Protein AF-A0A7S0A4B3-F1 (afdb_monomer_lite)

Foldseek 3Di:
DDDPDDDPPPPPPCPVVLVVVLVVLLPDDPVVLVVQCVDPVSVVCCLPPQADPLLNVVLVVVVVVDPDDDDVVVSVVVDDPPCVVVSVVRVVSCVSNVVDDDPDPDDDDPPPPPDDDDDDDDD

Sequence (123 aa):
AILLLTNSALSCGLMSGSLLLLDFLTSLSEEDADALYGSPAPVRFVFRQLLPQLAQQFVMRLLFVGAKPFKEAVLRKWAAPGSSEALAAALASLCRLRVLVPVGPAAPKATGSTAAQQQQQQQ

Organism: NCBI:txid73915

Structure (mmCIF, N/CA/C/O backbone):
data_AF-A0A7S0A4B3-F1
#
_entry.id   AF-A0A7S0A4B3-F1
#
loop_
_atom_site.group_PDB
_atom_site.id
_atom_site.type_symbol
_atom_site.label_atom_id
_atom_site.label_alt_id
_atom_site.label_comp_id
_atom_site.label_asym_id
_atom_site.label_entity_id
_atom_site.label_seq_id
_atom_site.pdbx_PDB_ins_code
_atom_site.Cartn_x
_atom_site.Cartn_y
_atom_site.Cartn_z
_atom_site.occupancy
_atom_site.B_iso_or_equiv
_atom_site.auth_seq_id
_atom_site.auth_comp_id
_atom_site.auth_asym_id
_atom_site.auth_atom_id
_atom_site.pdbx_PDB_model_num
ATOM 1 N N . ALA A 1 1 ? 23.068 -5.105 32.325 1.00 37.25 1 ALA A N 1
ATOM 2 C CA . ALA A 1 1 ? 23.725 -4.557 31.124 1.00 37.25 1 ALA A CA 1
ATOM 3 C C . ALA A 1 1 ? 22.833 -3.460 30.564 1.00 37.25 1 ALA A C 1
ATOM 5 O O . ALA A 1 1 ? 21.729 -3.740 30.118 1.00 37.25 1 ALA A O 1
ATOM 6 N N . ILE A 1 2 ? 23.265 -2.213 30.734 1.00 39.62 2 ILE A N 1
ATOM 7 C CA . ILE A 1 2 ? 22.566 -1.005 30.294 1.00 39.62 2 ILE A CA 1
ATOM 8 C C . ILE A 1 2 ? 22.880 -0.807 28.814 1.00 39.62 2 ILE A C 1
ATOM 10 O O . ILE A 1 2 ? 24.050 -0.699 28.470 1.00 39.62 2 ILE A O 1
ATOM 14 N N . LEU A 1 3 ? 21.852 -0.707 27.972 1.00 36.06 3 LEU A N 1
ATOM 15 C CA . LEU A 1 3 ? 21.918 0.023 26.705 1.00 36.06 3 LEU A CA 1
ATOM 16 C C . LEU A 1 3 ? 20.611 0.810 26.536 1.00 36.06 3 LEU A C 1
ATOM 18 O O . LEU A 1 3 ? 19.717 0.455 25.776 1.00 36.06 3 LEU A O 1
ATOM 22 N N . LEU A 1 4 ? 20.523 1.902 27.298 1.00 42.41 4 LEU A N 1
ATOM 23 C CA . LEU A 1 4 ? 19.828 3.110 26.867 1.00 42.41 4 LEU A CA 1
ATOM 24 C C . LEU A 1 4 ? 20.644 3.686 25.705 1.00 42.41 4 LEU A C 1
ATOM 26 O O . LEU A 1 4 ? 21.702 4.267 25.933 1.00 42.41 4 LEU A O 1
ATOM 30 N N . LEU A 1 5 ? 20.170 3.523 24.470 1.00 37.03 5 LEU A N 1
ATOM 31 C CA . LEU A 1 5 ? 20.607 4.368 23.364 1.00 37.03 5 LEU A CA 1
ATOM 32 C C . LEU A 1 5 ? 19.385 5.065 22.777 1.00 37.03 5 LEU A C 1
ATOM 34 O O . LEU A 1 5 ? 18.598 4.514 22.011 1.00 37.03 5 LEU A O 1
ATOM 38 N N . THR A 1 6 ? 19.241 6.304 23.223 1.00 46.72 6 THR A N 1
ATOM 39 C CA . THR A 1 6 ? 18.481 7.380 22.607 1.00 46.72 6 THR A CA 1
ATOM 40 C C . THR A 1 6 ? 18.598 7.336 21.082 1.00 46.72 6 THR A C 1
ATOM 42 O O . THR A 1 6 ? 19.680 7.541 20.536 1.00 46.72 6 THR A O 1
ATOM 45 N N . ASN A 1 7 ? 17.486 7.134 20.379 1.00 41.38 7 ASN A N 1
ATOM 46 C CA . ASN A 1 7 ? 17.390 7.521 18.974 1.00 41.38 7 ASN A CA 1
ATOM 47 C C . ASN A 1 7 ? 16.005 8.111 18.678 1.00 41.38 7 ASN A C 1
ATOM 49 O O . ASN A 1 7 ? 15.243 7.615 17.858 1.00 41.38 7 ASN A O 1
ATOM 53 N N . SER A 1 8 ? 15.681 9.187 19.401 1.00 43.19 8 SER A N 1
ATOM 54 C CA . SER A 1 8 ? 14.526 10.057 19.132 1.00 43.19 8 SER A CA 1
ATOM 55 C C . SER A 1 8 ? 14.896 11.258 18.246 1.00 43.19 8 SER A C 1
ATOM 57 O O . SER A 1 8 ? 14.182 12.254 18.238 1.00 43.19 8 SER A O 1
ATOM 59 N N . ALA A 1 9 ? 16.006 11.199 17.500 1.00 36.38 9 ALA A N 1
ATOM 60 C CA . ALA A 1 9 ? 16.578 12.363 16.809 1.00 36.38 9 ALA A CA 1
ATOM 61 C C . ALA A 1 9 ? 16.625 12.254 15.271 1.00 36.38 9 ALA A C 1
ATOM 63 O O . ALA A 1 9 ? 17.443 12.913 14.641 1.00 36.38 9 ALA A O 1
ATOM 64 N N . LEU A 1 10 ? 15.742 11.468 14.642 1.00 41.09 10 LEU A N 1
ATOM 65 C CA . LEU A 1 10 ? 15.619 11.428 13.171 1.00 41.09 10 LEU A CA 1
ATOM 66 C C . LEU A 1 10 ? 14.242 11.849 12.630 1.00 41.09 10 LEU A C 1
ATOM 68 O O . LEU A 1 10 ? 14.044 11.861 11.420 1.00 41.09 10 LEU A O 1
ATOM 72 N N . SER A 1 11 ? 13.296 12.251 13.487 1.00 42.62 11 SER A N 1
ATOM 73 C CA . SER A 1 11 ? 11.908 12.475 13.049 1.00 42.62 11 SER A CA 1
ATOM 74 C C . SER A 1 11 ? 11.533 13.921 12.676 1.00 42.62 11 SER A C 1
ATOM 76 O O . SER A 1 11 ? 10.404 14.134 12.245 1.00 42.62 11 SER A O 1
ATOM 78 N N . CYS A 1 12 ? 12.428 14.914 12.784 1.00 36.38 12 CYS A N 1
ATOM 79 C CA . CYS A 1 12 ? 12.046 16.331 12.602 1.00 36.38 12 CYS A CA 1
ATOM 80 C C . CYS A 1 12 ? 12.380 16.976 11.241 1.00 36.38 12 CYS A C 1
ATOM 82 O O . CYS A 1 12 ? 12.009 18.124 11.031 1.00 36.38 12 CYS A O 1
ATOM 84 N N . GLY A 1 13 ? 13.035 16.281 10.300 1.00 37.88 13 GLY A N 1
ATOM 85 C CA . GLY A 1 13 ? 13.417 16.871 8.999 1.00 37.88 13 GLY A CA 1
ATOM 86 C C . GLY A 1 13 ? 12.639 16.378 7.770 1.00 37.88 13 GLY A C 1
ATOM 87 O O . GLY A 1 13 ? 12.687 17.010 6.722 1.00 37.88 13 GLY A O 1
ATOM 88 N N . LEU A 1 14 ? 11.930 15.248 7.871 1.00 48.91 14 LEU A N 1
ATOM 89 C CA . LEU A 1 14 ? 11.376 14.528 6.710 1.00 48.91 14 LEU A CA 1
ATOM 90 C C . LEU A 1 14 ? 9.879 14.763 6.455 1.00 48.91 14 LEU A C 1
ATOM 92 O O . LEU A 1 14 ? 9.388 14.399 5.392 1.00 48.91 14 LEU A O 1
ATOM 96 N N . MET A 1 15 ? 9.148 15.387 7.383 1.00 51.69 15 MET A N 1
ATOM 97 C CA . MET A 1 15 ? 7.679 15.462 7.316 1.00 51.69 15 MET A CA 1
ATOM 98 C C . MET A 1 15 ? 7.158 16.254 6.096 1.00 51.69 15 MET A C 1
ATOM 100 O O . MET A 1 15 ? 6.179 15.828 5.491 1.00 51.69 15 MET A O 1
ATOM 104 N N . SER A 1 16 ? 7.832 17.332 5.660 1.00 53.84 16 SER A N 1
ATOM 105 C CA . SER A 1 16 ? 7.441 18.062 4.432 1.00 53.84 16 SER A CA 1
ATOM 106 C C . SER A 1 16 ? 7.827 17.335 3.143 1.00 53.84 16 SER A C 1
ATOM 108 O O . SER A 1 16 ? 7.074 17.360 2.173 1.00 53.84 16 SER A O 1
ATOM 110 N N . GLY A 1 17 ? 8.987 16.671 3.122 1.00 61.94 17 GLY A N 1
ATOM 111 C CA . GLY A 1 17 ? 9.454 15.941 1.939 1.00 61.94 17 GLY A CA 1
ATOM 112 C C . GLY A 1 17 ? 8.592 14.717 1.638 1.00 61.94 17 GLY A C 1
ATOM 113 O O . GLY A 1 17 ? 8.299 14.443 0.478 1.00 61.94 17 GLY A O 1
ATOM 114 N N . SER A 1 18 ? 8.124 14.021 2.678 1.00 70.31 18 SER A N 1
ATOM 115 C CA . SER A 1 18 ? 7.258 12.849 2.531 1.00 70.31 18 SER A CA 1
ATOM 116 C C . SER A 1 18 ? 5.898 13.184 1.917 1.00 70.31 18 SER A C 1
ATOM 118 O O . SER A 1 18 ? 5.376 12.374 1.160 1.00 70.31 18 SER A O 1
ATOM 120 N N . LEU A 1 19 ? 5.330 14.363 2.200 1.00 72.69 19 LEU A N 1
ATOM 121 C CA . LEU A 1 19 ? 4.055 14.789 1.608 1.00 72.69 19 LEU A CA 1
ATOM 122 C C . LEU A 1 19 ? 4.209 15.150 0.126 1.00 72.69 19 LEU A C 1
ATOM 124 O O . LEU A 1 19 ? 3.447 14.646 -0.690 1.00 72.69 19 LEU A O 1
ATOM 128 N N . LEU A 1 20 ? 5.244 15.919 -0.233 1.00 81.69 20 LEU A N 1
ATOM 129 C CA . LEU A 1 20 ? 5.541 16.242 -1.637 1.00 81.69 20 LEU A CA 1
ATOM 130 C C . LEU A 1 20 ? 5.855 14.990 -2.459 1.00 81.69 20 LEU A C 1
ATOM 132 O O . LEU A 1 20 ? 5.421 14.858 -3.601 1.00 81.69 20 LEU A O 1
ATOM 136 N N . LEU A 1 21 ? 6.597 14.054 -1.868 1.00 83.56 21 LEU A N 1
ATOM 137 C CA . LEU A 1 21 ? 6.883 12.777 -2.499 1.00 83.56 21 LEU A CA 1
ATOM 138 C C . LEU A 1 21 ? 5.620 11.925 -2.639 1.00 83.56 21 LEU A C 1
ATOM 140 O O . LEU A 1 21 ? 5.453 11.272 -3.661 1.00 83.56 21 LEU A O 1
ATOM 144 N N . LEU A 1 22 ? 4.734 11.922 -1.642 1.00 83.00 22 LEU A N 1
ATOM 145 C CA . LEU A 1 22 ? 3.458 11.220 -1.739 1.00 83.00 22 LEU A CA 1
ATOM 146 C C . LEU A 1 22 ? 2.611 11.792 -2.879 1.00 83.00 22 LEU A C 1
ATOM 148 O O . LEU A 1 22 ? 2.105 11.014 -3.680 1.00 83.00 22 LEU A O 1
ATOM 152 N N . ASP A 1 23 ? 2.511 13.118 -2.986 1.00 85.19 23 ASP A N 1
ATOM 153 C CA . ASP A 1 23 ? 1.778 13.776 -4.070 1.00 85.19 23 ASP A CA 1
ATOM 154 C C . ASP A 1 23 ? 2.390 13.441 -5.437 1.00 85.19 23 ASP A C 1
ATOM 156 O O . ASP A 1 23 ? 1.667 13.041 -6.353 1.00 85.19 23 ASP A O 1
ATOM 160 N N . PHE A 1 24 ? 3.723 13.477 -5.550 1.00 87.25 24 PHE A N 1
ATOM 161 C CA . PHE A 1 24 ? 4.434 13.041 -6.751 1.00 87.25 24 PHE A CA 1
ATOM 162 C C . PHE A 1 24 ? 4.108 11.587 -7.111 1.00 87.25 24 PHE A C 1
ATOM 164 O O . PHE A 1 24 ? 3.668 11.323 -8.226 1.00 87.25 24 PHE A O 1
ATOM 171 N N . LEU A 1 25 ? 4.238 10.653 -6.165 1.00 85.19 25 LEU A N 1
ATOM 172 C CA . LEU A 1 25 ? 3.938 9.235 -6.388 1.00 85.19 25 LEU A CA 1
ATOM 173 C C . LEU A 1 25 ? 2.477 9.007 -6.793 1.00 85.19 25 LEU A C 1
ATOM 175 O O . LEU A 1 25 ? 2.208 8.146 -7.624 1.00 85.19 25 LEU A O 1
ATOM 179 N N . THR A 1 26 ? 1.537 9.784 -6.247 1.00 84.62 26 THR A N 1
ATOM 180 C CA . THR A 1 26 ? 0.122 9.703 -6.645 1.00 84.62 26 THR A CA 1
ATOM 181 C C . THR A 1 26 ? -0.166 10.327 -8.009 1.00 84.62 26 THR A C 1
ATOM 183 O O . THR A 1 26 ? -1.186 10.000 -8.608 1.00 84.62 26 THR A O 1
ATOM 186 N N . SER A 1 27 ? 0.709 11.209 -8.500 1.00 88.25 27 SER A N 1
ATOM 187 C CA . SER A 1 27 ? 0.590 11.829 -9.826 1.00 88.25 27 SER A CA 1
ATOM 188 C C . SER A 1 27 ? 1.169 10.977 -10.961 1.00 88.25 27 SER A C 1
ATOM 190 O O . SER A 1 27 ? 0.944 11.294 -12.127 1.00 88.25 27 SER A O 1
ATOM 192 N N . LEU A 1 28 ? 1.907 9.908 -10.634 1.00 86.31 28 LEU A N 1
ATOM 193 C CA . LEU A 1 28 ? 2.521 9.026 -11.625 1.00 86.31 28 LEU A CA 1
ATOM 194 C C . LEU A 1 28 ? 1.481 8.203 -12.395 1.00 86.31 28 LEU A C 1
ATOM 196 O O . L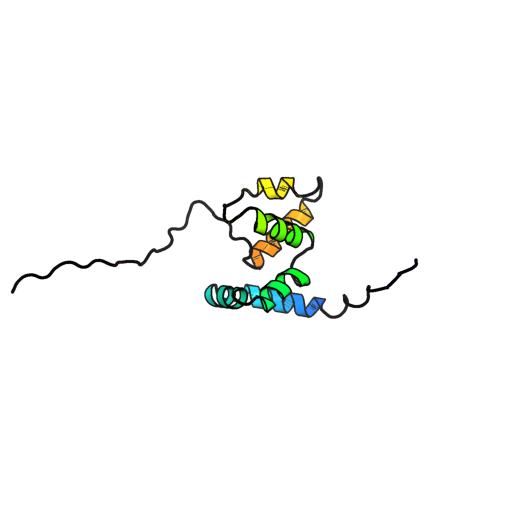EU A 1 28 ? 0.448 7.785 -11.860 1.00 86.31 28 LEU A O 1
ATOM 200 N N . SER A 1 29 ? 1.805 7.926 -13.658 1.00 86.38 29 SER A N 1
ATOM 201 C CA . SER A 1 29 ? 1.078 6.979 -14.501 1.00 86.38 29 SER A CA 1
ATOM 202 C C . SER A 1 29 ? 1.209 5.541 -13.963 1.00 86.38 29 SER A C 1
ATOM 204 O O . SER A 1 29 ? 2.034 5.252 -13.094 1.00 86.38 29 SER A O 1
ATOM 206 N N . GLU A 1 30 ? 0.379 4.614 -14.456 1.00 82.75 30 GLU A N 1
ATOM 207 C CA . GLU A 1 30 ? 0.491 3.189 -14.089 1.00 82.75 30 GLU A CA 1
ATOM 208 C C . GLU A 1 30 ? 1.844 2.596 -14.491 1.00 82.75 30 GLU A C 1
ATOM 210 O O . GLU A 1 30 ? 2.483 1.926 -13.685 1.00 82.75 30 GLU A O 1
ATOM 215 N N . GLU A 1 31 ? 2.308 2.911 -15.699 1.00 86.81 31 GLU A N 1
ATOM 216 C CA . GLU A 1 31 ? 3.576 2.425 -16.244 1.00 86.81 31 GLU A CA 1
ATOM 217 C C . GLU A 1 31 ? 4.792 2.930 -15.452 1.00 86.81 31 GLU A C 1
ATOM 219 O O . GLU A 1 31 ? 5.686 2.144 -15.128 1.00 86.81 31 GLU A O 1
ATOM 224 N N . ASP A 1 32 ? 4.800 4.208 -15.062 1.00 86.50 32 ASP A N 1
ATOM 225 C CA . ASP A 1 32 ? 5.900 4.792 -14.289 1.00 86.50 32 ASP A CA 1
ATOM 226 C C . ASP A 1 32 ? 5.925 4.263 -12.854 1.00 86.50 32 ASP A C 1
ATOM 228 O O . ASP A 1 32 ? 6.996 4.018 -12.292 1.00 86.50 32 ASP A O 1
ATOM 232 N N . ALA A 1 33 ? 4.748 4.065 -12.250 1.00 85.25 33 ALA A N 1
ATOM 233 C CA . ALA A 1 33 ? 4.637 3.483 -10.919 1.00 85.25 33 ALA A CA 1
ATOM 234 C C . ALA A 1 33 ? 5.122 2.025 -10.907 1.00 85.25 33 ALA A C 1
ATOM 236 O O . ALA A 1 33 ? 5.871 1.641 -10.005 1.00 85.25 33 ALA A O 1
ATOM 237 N N . ASP A 1 34 ? 4.764 1.232 -11.919 1.00 85.44 34 ASP A N 1
ATOM 238 C CA . ASP A 1 34 ? 5.220 -0.154 -12.054 1.00 85.44 34 ASP A CA 1
ATOM 239 C C . ASP A 1 34 ? 6.736 -0.229 -12.292 1.00 85.44 34 ASP A C 1
ATOM 241 O O . ASP A 1 34 ? 7.428 -1.031 -11.655 1.00 85.44 34 ASP A O 1
ATOM 245 N N . ALA A 1 35 ? 7.283 0.652 -13.136 1.00 88.94 35 ALA A N 1
ATOM 246 C CA . ALA A 1 35 ? 8.727 0.761 -13.344 1.00 88.94 35 ALA A CA 1
ATOM 247 C C . ALA A 1 35 ? 9.460 1.145 -12.048 1.00 88.94 35 ALA A C 1
ATOM 249 O O . ALA A 1 35 ? 10.499 0.564 -11.714 1.00 88.94 35 ALA A O 1
ATOM 250 N N . LEU A 1 36 ? 8.896 2.082 -11.279 1.00 87.44 36 LEU A N 1
ATOM 251 C CA . LEU A 1 36 ? 9.444 2.504 -9.995 1.00 87.44 36 LEU A CA 1
ATOM 252 C C . LEU A 1 36 ? 9.426 1.354 -8.980 1.00 87.44 36 LEU A C 1
ATOM 254 O O . LEU A 1 36 ? 10.443 1.091 -8.333 1.00 87.44 36 LEU A O 1
ATOM 258 N N . TYR A 1 37 ? 8.308 0.635 -8.858 1.00 88.38 37 TYR A N 1
ATOM 259 C CA . TYR A 1 37 ? 8.182 -0.501 -7.942 1.00 88.38 37 TYR A CA 1
ATOM 260 C C . TYR A 1 37 ? 8.931 -1.761 -8.400 1.00 88.38 37 TYR A C 1
ATOM 262 O O . TYR A 1 37 ? 9.124 -2.674 -7.596 1.00 88.38 37 TYR A O 1
ATOM 270 N N . GLY A 1 38 ? 9.446 -1.789 -9.632 1.00 87.31 38 GLY A N 1
ATOM 271 C CA . GLY A 1 38 ? 10.381 -2.815 -10.098 1.00 87.31 38 GLY A CA 1
ATOM 272 C C . GLY A 1 38 ? 11.748 -2.774 -9.400 1.00 87.31 38 GLY A C 1
ATOM 273 O O . GLY A 1 38 ? 12.450 -3.786 -9.356 1.00 87.31 38 GLY A O 1
ATOM 274 N N . SER A 1 39 ? 12.132 -1.633 -8.813 1.00 89.44 39 SER A N 1
ATOM 275 C CA . SER A 1 39 ? 13.403 -1.486 -8.097 1.00 89.44 39 SER A CA 1
ATOM 276 C C . SER A 1 39 ? 13.240 -1.667 -6.578 1.00 89.44 39 SER A C 1
ATOM 278 O O . SER A 1 39 ? 12.345 -1.084 -5.962 1.00 89.44 39 SER A O 1
ATOM 280 N N . PRO A 1 40 ? 14.138 -2.409 -5.902 1.00 86.69 40 PRO A N 1
ATOM 281 C CA . PRO A 1 40 ? 14.015 -2.676 -4.467 1.00 86.69 40 PRO A CA 1
ATOM 282 C C . PRO A 1 40 ? 14.236 -1.437 -3.582 1.00 86.69 40 PRO A C 1
ATOM 284 O O . PRO A 1 40 ? 13.755 -1.389 -2.448 1.00 86.69 40 PRO A O 1
ATOM 287 N N . ALA A 1 41 ? 14.969 -0.431 -4.068 1.00 87.75 41 ALA A N 1
ATOM 288 C CA . ALA A 1 41 ? 15.270 0.783 -3.310 1.00 87.75 41 ALA A CA 1
ATOM 289 C C . ALA A 1 41 ? 14.022 1.655 -3.039 1.00 87.75 41 ALA A C 1
ATOM 291 O O . ALA A 1 41 ? 13.732 1.905 -1.862 1.00 87.75 41 ALA A O 1
ATOM 292 N N . PRO A 1 42 ? 13.248 2.081 -4.058 1.00 86.00 42 PRO A N 1
ATOM 293 C CA . PRO A 1 42 ? 12.024 2.856 -3.848 1.00 86.00 42 PRO A CA 1
ATOM 294 C C . PRO A 1 42 ? 10.952 2.068 -3.087 1.00 86.00 42 PRO A C 1
ATOM 296 O O . PRO A 1 42 ? 10.334 2.629 -2.182 1.00 86.00 42 PRO A O 1
ATOM 299 N N . VAL A 1 43 ? 10.796 0.761 -3.340 1.00 87.81 43 VAL A N 1
ATOM 300 C CA . VAL A 1 43 ? 9.871 -0.100 -2.573 1.00 87.81 43 VAL A CA 1
ATOM 301 C C . VAL A 1 43 ? 10.196 -0.055 -1.079 1.00 87.81 43 VAL A C 1
ATOM 303 O O . VAL A 1 43 ? 9.318 0.169 -0.242 1.00 87.81 43 VAL A O 1
ATOM 306 N N . ARG A 1 44 ? 11.477 -0.213 -0.723 1.00 86.56 44 ARG A N 1
ATOM 307 C CA . ARG A 1 44 ? 11.926 -0.168 0.674 1.00 86.56 44 ARG A CA 1
ATOM 308 C C . ARG A 1 44 ? 11.728 1.211 1.299 1.00 86.56 44 ARG A C 1
ATOM 310 O O . ARG A 1 44 ? 11.401 1.289 2.486 1.00 86.56 44 ARG A O 1
ATOM 317 N N . PHE A 1 45 ? 11.934 2.277 0.529 1.00 87.56 45 PHE A N 1
ATOM 318 C CA . PHE A 1 45 ? 11.710 3.641 0.996 1.00 87.56 45 PHE A CA 1
ATOM 319 C C . PHE A 1 45 ? 10.228 3.880 1.309 1.00 87.56 45 PHE A C 1
ATOM 321 O O . PHE A 1 45 ? 9.904 4.274 2.431 1.00 87.56 45 PHE A O 1
ATOM 328 N N . VAL A 1 46 ? 9.330 3.561 0.369 1.00 87.31 46 VAL A N 1
ATOM 329 C CA . VAL A 1 46 ? 7.873 3.688 0.547 1.00 87.31 46 VAL A CA 1
ATOM 330 C C . VAL A 1 46 ? 7.405 2.878 1.752 1.00 87.31 46 VAL A C 1
ATOM 332 O O . VAL A 1 46 ? 6.688 3.398 2.610 1.00 87.31 46 VAL A O 1
ATOM 335 N N . PHE A 1 47 ? 7.888 1.641 1.879 1.00 86.31 47 PHE A N 1
ATOM 336 C CA . PHE A 1 47 ? 7.531 0.774 2.994 1.00 86.31 47 PHE A CA 1
ATOM 337 C C . PHE A 1 47 ? 7.941 1.340 4.361 1.00 86.31 47 PHE A C 1
ATOM 339 O O . PHE A 1 47 ? 7.175 1.230 5.314 1.00 86.31 47 PHE A O 1
ATOM 346 N N . ARG A 1 48 ? 9.128 1.953 4.477 1.00 86.38 48 ARG A N 1
ATOM 347 C CA . ARG A 1 48 ? 9.633 2.452 5.769 1.00 86.38 48 ARG A CA 1
ATOM 348 C C . ARG A 1 48 ? 9.184 3.862 6.134 1.00 86.38 48 ARG A C 1
ATOM 350 O O . ARG A 1 48 ? 9.030 4.126 7.321 1.00 86.38 48 ARG A O 1
ATOM 357 N N . GLN A 1 49 ? 9.060 4.760 5.159 1.00 84.81 49 GLN A N 1
ATOM 358 C CA . GLN A 1 49 ? 8.903 6.197 5.419 1.00 84.81 49 GLN A CA 1
ATOM 359 C C . GLN A 1 49 ? 7.489 6.718 5.157 1.00 84.81 49 GLN A C 1
ATOM 361 O O . GLN A 1 49 ? 7.079 7.688 5.787 1.00 84.81 49 GLN A O 1
ATOM 366 N N . LEU A 1 50 ? 6.744 6.093 4.239 1.00 82.06 50 LEU A N 1
ATOM 367 C CA . LEU A 1 50 ? 5.436 6.592 3.797 1.00 82.06 50 LEU A CA 1
ATOM 368 C C . LEU A 1 50 ? 4.259 5.792 4.371 1.00 82.06 50 LEU A C 1
ATOM 370 O O . LEU A 1 50 ? 3.157 6.325 4.487 1.00 82.06 50 LEU A O 1
ATOM 374 N N . LEU A 1 51 ? 4.468 4.526 4.747 1.00 84.12 51 LEU A N 1
ATOM 375 C CA . LEU A 1 51 ? 3.403 3.686 5.292 1.00 84.12 51 LEU A CA 1
ATOM 376 C C . LEU A 1 51 ? 3.247 3.835 6.814 1.00 84.12 51 LEU A C 1
ATOM 378 O O . LEU A 1 51 ? 4.228 3.667 7.546 1.00 84.12 51 LEU A O 1
ATOM 382 N N . PRO A 1 52 ? 2.007 4.019 7.317 1.00 85.38 52 PRO A N 1
ATOM 383 C CA . PRO A 1 52 ? 1.704 3.883 8.738 1.00 85.38 52 PRO A CA 1
ATOM 384 C C . PRO A 1 52 ? 2.108 2.505 9.269 1.00 85.38 52 PRO A C 1
ATOM 386 O O . PRO A 1 52 ? 2.012 1.504 8.557 1.00 85.38 52 PRO A O 1
ATOM 389 N N . GLN A 1 53 ? 2.475 2.421 10.549 1.00 85.81 53 GLN A N 1
ATOM 390 C CA . GLN A 1 53 ? 2.945 1.165 11.151 1.00 85.81 53 GLN A CA 1
ATOM 391 C C . GLN A 1 53 ? 1.951 0.007 10.981 1.00 85.81 53 GLN A C 1
ATOM 393 O O . GLN A 1 53 ? 2.349 -1.117 10.688 1.00 85.81 53 GLN A O 1
ATOM 398 N N . LEU A 1 54 ? 0.647 0.280 11.088 1.00 86.25 54 LEU A N 1
ATOM 399 C CA . LEU A 1 54 ? -0.390 -0.731 10.877 1.00 86.25 54 LEU A CA 1
ATOM 400 C C . LEU A 1 54 ? -0.414 -1.253 9.427 1.00 86.25 54 LEU A C 1
ATOM 402 O O . LEU A 1 54 ? -0.551 -2.455 9.207 1.00 86.25 54 LEU A O 1
ATOM 406 N N . ALA A 1 55 ? -0.209 -0.375 8.442 1.00 86.38 55 ALA A N 1
ATOM 407 C CA . ALA A 1 55 ? -0.127 -0.758 7.034 1.00 86.38 55 ALA A CA 1
ATOM 408 C C . ALA A 1 55 ? 1.101 -1.640 6.753 1.00 86.38 55 ALA A C 1
ATOM 410 O O . ALA A 1 55 ? 0.994 -2.627 6.024 1.00 86.38 55 ALA A O 1
ATOM 411 N N . GLN A 1 56 ? 2.242 -1.343 7.384 1.00 89.69 56 GLN A N 1
ATOM 412 C CA . GLN A 1 56 ? 3.453 -2.165 7.269 1.00 89.69 56 GLN A CA 1
ATOM 413 C C . GLN A 1 56 ? 3.209 -3.599 7.761 1.00 89.69 56 GLN A C 1
ATOM 415 O O . GLN A 1 56 ? 3.620 -4.559 7.106 1.00 89.69 56 GLN A O 1
ATOM 420 N N . GLN A 1 57 ? 2.486 -3.759 8.875 1.00 89.06 57 GLN A N 1
ATOM 421 C CA . GLN A 1 57 ? 2.119 -5.080 9.395 1.00 89.06 57 GLN A CA 1
ATOM 422 C C . GLN A 1 57 ? 1.224 -5.855 8.421 1.00 89.06 57 GLN A C 1
ATOM 424 O O . GLN A 1 57 ? 1.399 -7.064 8.260 1.00 89.06 57 GLN A O 1
ATOM 429 N N . PHE A 1 58 ? 0.291 -5.180 7.744 1.00 86.94 58 PHE A N 1
ATOM 430 C CA . PHE A 1 58 ? -0.540 -5.825 6.727 1.00 86.94 58 PHE A CA 1
ATOM 431 C C . PHE A 1 58 ? 0.275 -6.283 5.528 1.00 86.94 58 PHE A C 1
ATOM 433 O O . PHE A 1 58 ? 0.161 -7.447 5.156 1.00 86.94 58 PHE A O 1
ATOM 440 N N . VAL A 1 59 ? 1.139 -5.429 4.976 1.00 87.81 59 VAL A N 1
ATOM 441 C CA . VAL A 1 59 ? 2.011 -5.800 3.849 1.00 87.81 59 VAL A CA 1
ATOM 442 C C . VAL A 1 59 ? 2.870 -7.011 4.211 1.00 87.81 59 VAL A C 1
ATOM 444 O O . VAL A 1 59 ? 2.875 -7.995 3.476 1.00 87.81 59 VAL A O 1
ATOM 447 N N . MET A 1 60 ? 3.513 -6.999 5.383 1.00 89.19 60 MET A N 1
ATOM 448 C CA . MET A 1 60 ? 4.342 -8.122 5.829 1.00 89.19 60 MET A CA 1
ATOM 449 C C . MET A 1 60 ? 3.554 -9.421 5.965 1.00 89.19 60 MET A C 1
ATOM 451 O O . MET A 1 60 ? 4.053 -10.464 5.566 1.00 89.19 60 MET A O 1
ATOM 455 N N . ARG A 1 61 ? 2.322 -9.385 6.487 1.00 86.12 61 ARG A N 1
ATOM 456 C CA . ARG A 1 61 ? 1.476 -10.587 6.573 1.00 86.12 61 ARG A CA 1
ATOM 457 C C . ARG A 1 61 ? 1.021 -11.059 5.194 1.00 86.12 61 ARG A C 1
ATOM 459 O O . ARG A 1 61 ? 1.047 -12.256 4.931 1.00 86.12 61 ARG A O 1
ATOM 466 N N . LEU A 1 62 ? 0.634 -10.138 4.314 1.00 83.81 62 LEU A N 1
ATOM 467 C CA . LEU A 1 62 ? 0.137 -10.451 2.974 1.00 83.81 62 LEU A CA 1
ATOM 468 C C . LEU A 1 62 ? 1.216 -11.063 2.072 1.00 83.81 62 LEU A C 1
ATOM 470 O O . LEU A 1 62 ? 0.898 -11.974 1.311 1.00 83.81 62 LEU A O 1
ATOM 474 N N . LEU A 1 63 ? 2.483 -10.656 2.220 1.00 83.25 63 LEU A N 1
ATOM 475 C CA . LEU A 1 63 ? 3.613 -11.254 1.495 1.00 83.25 63 LEU A CA 1
ATOM 476 C C . LEU A 1 63 ? 3.710 -12.778 1.691 1.00 83.25 63 LEU A C 1
ATOM 478 O O . LEU A 1 63 ? 4.113 -13.485 0.772 1.00 83.25 63 LEU A O 1
ATOM 482 N N . PHE A 1 64 ? 3.297 -13.295 2.853 1.00 82.31 64 PHE A N 1
ATOM 483 C CA . PHE A 1 64 ? 3.328 -14.732 3.155 1.00 82.31 64 PHE A CA 1
ATOM 484 C C . PHE A 1 64 ? 2.012 -15.465 2.860 1.00 82.31 64 PHE A C 1
ATOM 486 O O . PHE A 1 64 ? 1.992 -16.693 2.836 1.00 82.31 64 PHE A O 1
ATOM 493 N N . VAL A 1 65 ? 0.909 -14.745 2.631 1.00 74.94 65 VAL A N 1
ATOM 494 C CA . VAL A 1 65 ? -0.416 -15.337 2.347 1.00 74.94 65 VAL A CA 1
ATOM 495 C C . VAL A 1 65 ? -0.560 -15.735 0.865 1.00 74.94 65 VAL A C 1
ATOM 497 O O . VAL A 1 65 ? -1.441 -16.522 0.509 1.00 74.94 65 VAL A O 1
ATOM 500 N N . GLY A 1 66 ? 0.354 -15.274 0.006 1.00 64.81 66 GLY A N 1
ATOM 501 C CA . GLY A 1 66 ? 0.375 -15.563 -1.429 1.00 64.81 66 GLY A CA 1
ATOM 502 C C . GLY A 1 66 ? -0.579 -14.674 -2.235 1.00 64.81 66 GLY A C 1
ATOM 503 O O . GLY A 1 66 ? -1.364 -13.910 -1.681 1.00 64.81 66 GLY A O 1
ATOM 504 N N . ALA A 1 67 ? -0.530 -14.782 -3.566 1.00 62.38 67 ALA A N 1
ATOM 505 C CA . ALA A 1 67 ? -1.223 -13.895 -4.516 1.00 62.38 67 ALA A CA 1
ATOM 506 C C . ALA A 1 67 ? -2.758 -14.078 -4.595 1.00 62.38 67 ALA A C 1
ATOM 508 O O . ALA A 1 67 ? -3.375 -13.790 -5.621 1.00 62.38 67 ALA A O 1
ATOM 509 N N . LYS A 1 68 ? -3.399 -14.596 -3.541 1.00 74.50 68 LYS A N 1
ATOM 510 C CA . LYS A 1 68 ? -4.854 -14.772 -3.522 1.00 74.50 68 LYS A CA 1
ATOM 511 C C . LYS A 1 68 ? -5.537 -13.459 -3.133 1.00 74.50 68 LYS A C 1
ATOM 513 O O . LYS A 1 68 ? -5.148 -12.853 -2.134 1.00 74.50 68 LYS A O 1
ATOM 518 N N . PRO A 1 69 ? -6.592 -13.044 -3.857 1.00 74.12 69 PRO A N 1
ATOM 519 C CA . PRO A 1 69 ? -7.399 -11.912 -3.433 1.00 74.12 69 PRO A CA 1
ATOM 520 C C . PRO A 1 69 ? -7.997 -12.217 -2.057 1.00 74.12 69 PRO A C 1
ATOM 522 O O . PRO A 1 69 ? -8.548 -13.295 -1.820 1.00 74.12 69 PRO A O 1
ATOM 525 N N . PHE A 1 70 ? -7.868 -11.271 -1.133 1.00 76.81 70 PHE A N 1
ATOM 526 C CA . PHE A 1 70 ? -8.355 -11.406 0.234 1.00 76.81 70 PHE A CA 1
ATOM 527 C C . PHE A 1 70 ? -9.531 -10.458 0.472 1.00 76.81 70 PHE A C 1
ATOM 529 O O . PHE A 1 70 ? -9.659 -9.409 -0.156 1.00 76.81 70 PHE A O 1
ATOM 536 N N . LYS A 1 71 ? -10.417 -10.830 1.399 1.00 81.75 71 LYS A N 1
ATOM 537 C CA . LYS A 1 71 ? -11.540 -9.975 1.799 1.00 81.75 71 LYS A CA 1
ATOM 538 C C . LYS A 1 71 ? -11.056 -8.939 2.807 1.00 81.75 71 LYS A C 1
ATOM 540 O O . LYS A 1 71 ? -10.358 -9.295 3.754 1.00 81.75 71 LYS A O 1
ATOM 545 N N . GLU A 1 72 ? -11.529 -7.701 2.694 1.00 79.44 72 GLU A N 1
ATOM 546 C CA . GLU A 1 72 ? -11.251 -6.636 3.675 1.00 79.44 72 GLU A CA 1
ATOM 547 C C . GLU A 1 72 ? -11.634 -7.047 5.113 1.00 79.44 72 GLU A C 1
ATOM 549 O O . GLU A 1 72 ? -10.967 -6.685 6.081 1.00 79.44 72 GLU A O 1
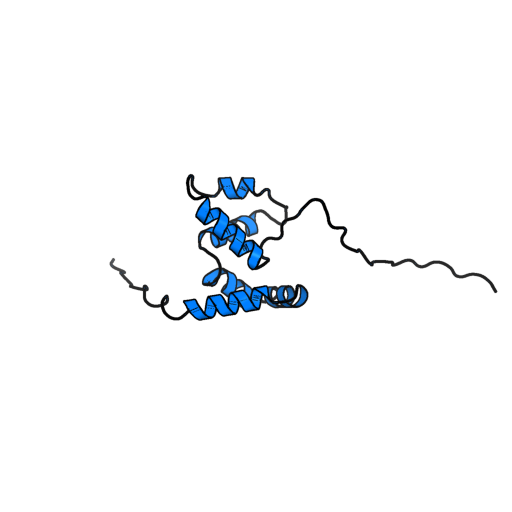ATOM 554 N N . ALA A 1 73 ? -12.650 -7.906 5.264 1.00 80.25 73 ALA A N 1
ATOM 555 C CA . ALA A 1 73 ? -13.041 -8.489 6.548 1.00 80.25 73 ALA A CA 1
ATOM 556 C C . ALA A 1 73 ? -11.891 -9.221 7.275 1.00 80.25 73 ALA A C 1
ATOM 558 O O . ALA A 1 73 ? -11.902 -9.302 8.501 1.00 80.25 73 ALA A O 1
ATOM 559 N N . VAL A 1 74 ? -10.897 -9.744 6.548 1.00 82.00 74 VAL A N 1
ATOM 560 C CA . VAL A 1 74 ? -9.698 -10.367 7.134 1.00 82.00 74 VAL A CA 1
ATOM 561 C C . VAL A 1 74 ? -8.789 -9.310 7.761 1.00 82.00 74 VAL A C 1
ATOM 563 O O . VAL A 1 74 ? -8.314 -9.510 8.876 1.00 82.00 74 VAL A O 1
ATOM 566 N N . LEU A 1 75 ? -8.615 -8.156 7.109 1.00 81.62 75 LEU A N 1
ATOM 567 C CA . LEU A 1 75 ? -7.820 -7.049 7.651 1.00 81.62 75 LEU A CA 1
ATOM 568 C C . LEU A 1 75 ? -8.459 -6.464 8.915 1.00 81.62 75 LEU A C 1
ATOM 570 O O . LEU A 1 75 ? -7.758 -6.197 9.889 1.00 81.62 75 LEU A O 1
ATOM 574 N N . ARG A 1 76 ? -9.796 -6.367 8.953 1.00 84.12 76 ARG A N 1
ATOM 575 C CA . ARG A 1 76 ? -10.533 -5.963 10.166 1.00 84.12 76 ARG A CA 1
ATOM 576 C C . ARG A 1 76 ? -10.280 -6.897 11.349 1.00 84.12 76 ARG A C 1
ATOM 578 O O . ARG A 1 76 ? -10.168 -6.421 12.469 1.00 84.12 76 ARG A O 1
ATOM 585 N N . LYS A 1 77 ? -10.146 -8.208 11.109 1.00 85.31 77 LYS A N 1
ATOM 586 C CA . LYS A 1 77 ? -9.815 -9.192 12.159 1.00 85.31 77 LYS A CA 1
ATOM 587 C C . LYS A 1 77 ? -8.380 -9.071 12.669 1.00 85.31 77 LYS A C 1
ATOM 589 O O . LYS A 1 77 ? -8.081 -9.563 13.751 1.00 85.31 77 LYS A O 1
ATOM 594 N N . TRP A 1 78 ? -7.483 -8.483 11.883 1.00 83.88 78 TRP A N 1
ATOM 595 C CA . TRP A 1 78 ? -6.090 -8.270 12.277 1.00 83.88 78 TRP A CA 1
ATOM 596 C C . TRP A 1 78 ? -5.878 -6.961 13.037 1.00 83.88 78 TRP A C 1
ATOM 598 O O . TRP A 1 78 ? -4.852 -6.820 13.701 1.00 83.88 78 TRP A O 1
ATOM 608 N N . ALA A 1 79 ? -6.823 -6.027 12.937 1.00 84.06 79 ALA A N 1
ATOM 609 C CA . ALA A 1 79 ? -6.828 -4.792 13.702 1.00 84.06 79 ALA A CA 1
ATOM 610 C C . ALA A 1 79 ? -7.347 -5.036 15.130 1.00 84.06 79 ALA A C 1
ATOM 612 O O . ALA A 1 79 ? -8.214 -5.880 15.361 1.00 84.06 79 ALA A O 1
ATOM 613 N N . ALA A 1 80 ? -6.824 -4.282 16.098 1.00 82.50 80 ALA A N 1
ATOM 614 C CA . ALA A 1 80 ? -7.314 -4.339 17.471 1.00 82.50 80 ALA A CA 1
ATOM 615 C C . ALA A 1 80 ? -8.757 -3.794 17.555 1.00 82.50 80 ALA A C 1
ATOM 617 O O . ALA A 1 80 ? -9.095 -2.846 16.831 1.00 82.50 80 ALA A O 1
ATOM 618 N N . PRO A 1 81 ? -9.613 -4.334 18.440 1.00 78.00 81 PRO A N 1
ATOM 619 C CA . PRO A 1 81 ? -10.946 -3.779 18.658 1.00 78.00 81 PRO A CA 1
ATOM 620 C C . PRO A 1 81 ? -10.839 -2.305 19.087 1.00 78.00 81 PRO A C 1
ATOM 622 O O . PRO A 1 81 ? -10.065 -1.972 19.979 1.00 78.00 81 PRO A O 1
ATOM 625 N N . GLY A 1 82 ? -11.574 -1.417 18.409 1.00 79.38 82 GLY A N 1
ATOM 626 C CA . GLY A 1 82 ? -11.528 0.037 18.637 1.00 79.38 82 GLY A CA 1
ATOM 627 C C . GLY A 1 82 ? -10.555 0.823 17.744 1.00 79.38 82 GLY A C 1
ATOM 628 O O . GLY A 1 82 ? -10.584 2.046 17.760 1.00 79.38 82 GLY A O 1
ATOM 629 N N . SER A 1 83 ? -9.743 0.163 16.909 1.00 82.62 83 SER A N 1
ATOM 630 C CA . SER A 1 83 ? -8.778 0.830 16.009 1.00 82.62 83 SER A CA 1
ATOM 631 C C . SER A 1 83 ? -9.314 1.108 14.591 1.00 82.62 83 SER A C 1
ATOM 633 O O . SER A 1 83 ? -8.564 1.079 13.615 1.00 82.62 83 SER A O 1
ATOM 635 N N . SER A 1 84 ? -10.620 1.367 14.4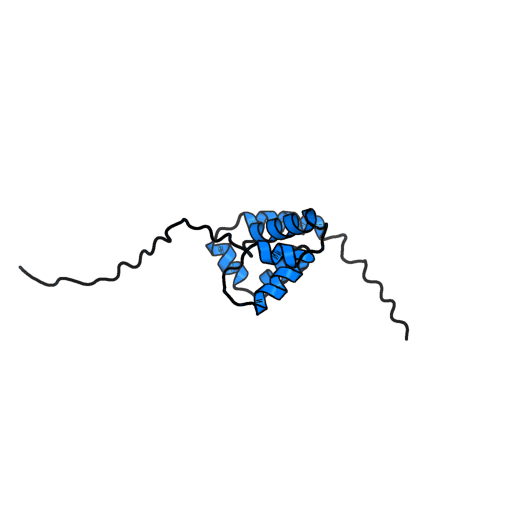51 1.00 82.38 84 SER A N 1
ATOM 636 C CA . SER A 1 84 ? -11.283 1.531 13.143 1.00 82.38 84 SER A CA 1
ATOM 637 C C . SER A 1 84 ? -10.715 2.687 12.316 1.00 82.38 84 SER A C 1
ATOM 639 O O . SER A 1 84 ? -10.536 2.542 11.109 1.00 82.38 84 SER A O 1
ATOM 641 N N . GLU A 1 85 ? -10.384 3.804 12.960 1.00 85.38 85 GLU A N 1
ATOM 642 C CA . GLU A 1 85 ? -9.799 4.976 12.305 1.00 85.38 85 GLU A CA 1
ATOM 643 C C . GLU A 1 85 ? -8.385 4.688 11.784 1.00 85.38 85 GLU A C 1
ATOM 645 O O . GLU A 1 85 ? -8.080 4.943 10.620 1.00 85.38 85 GLU A O 1
ATOM 650 N N . ALA A 1 86 ? -7.540 4.061 12.608 1.00 84.00 86 ALA A N 1
ATOM 651 C CA . ALA A 1 86 ? -6.190 3.666 12.212 1.00 84.00 86 ALA A CA 1
ATOM 652 C C . ALA A 1 86 ? -6.209 2.641 11.067 1.00 84.00 86 ALA A C 1
ATOM 654 O O . ALA A 1 86 ? -5.372 2.700 10.164 1.00 84.00 86 ALA A O 1
ATOM 655 N N . LEU A 1 87 ? -7.180 1.722 11.078 1.00 86.06 87 LEU A N 1
ATOM 656 C CA . LEU A 1 87 ? -7.408 0.781 9.985 1.00 86.06 87 LEU A CA 1
ATOM 657 C C . LEU A 1 87 ? -7.811 1.508 8.695 1.00 86.06 87 LEU A C 1
ATOM 659 O O . LEU A 1 87 ? -7.234 1.230 7.646 1.00 86.06 87 LEU A O 1
ATOM 663 N N . ALA A 1 88 ? -8.764 2.440 8.767 1.00 86.50 88 ALA A N 1
ATOM 664 C CA . ALA A 1 88 ? -9.202 3.217 7.610 1.00 86.50 88 ALA A CA 1
ATOM 665 C C . ALA A 1 88 ? -8.050 4.045 7.018 1.00 86.50 88 ALA A C 1
ATOM 667 O O . ALA A 1 88 ? -7.841 4.024 5.805 1.00 86.50 88 ALA A O 1
ATOM 668 N N . ALA A 1 89 ? -7.247 4.693 7.867 1.00 86.44 89 ALA A N 1
ATOM 669 C CA . ALA A 1 89 ? -6.061 5.432 7.446 1.00 86.44 89 ALA A CA 1
ATOM 670 C C . ALA A 1 89 ? -5.016 4.517 6.784 1.00 86.44 89 ALA A C 1
ATOM 672 O O . ALA A 1 89 ? -4.499 4.840 5.717 1.00 86.44 89 ALA A O 1
ATOM 673 N N . ALA A 1 90 ? -4.744 3.344 7.367 1.00 86.31 90 ALA A N 1
ATOM 674 C CA . ALA A 1 90 ? -3.813 2.370 6.800 1.00 86.31 90 ALA A CA 1
ATOM 675 C C . ALA A 1 90 ? -4.265 1.868 5.418 1.00 86.31 90 ALA A C 1
ATOM 677 O O . ALA A 1 90 ? -3.450 1.788 4.498 1.00 86.31 90 ALA A O 1
ATOM 678 N N . LEU A 1 91 ? -5.557 1.568 5.258 1.00 86.25 91 LEU A N 1
ATOM 679 C CA . LEU A 1 91 ? -6.137 1.164 3.975 1.00 86.25 91 LEU A CA 1
ATOM 680 C C . LEU A 1 91 ? -6.054 2.289 2.942 1.00 86.25 91 LEU A C 1
ATOM 682 O O . LEU A 1 91 ? -5.614 2.052 1.820 1.00 86.25 91 LEU A O 1
ATOM 686 N N . ALA A 1 92 ? -6.406 3.516 3.329 1.00 86.12 92 ALA A N 1
ATOM 687 C CA . ALA A 1 92 ? -6.317 4.676 2.452 1.00 86.12 92 ALA A CA 1
ATOM 688 C C . ALA A 1 92 ? -4.877 4.913 1.968 1.00 86.12 92 ALA A C 1
ATOM 690 O O . ALA A 1 92 ? -4.665 5.131 0.776 1.00 86.12 92 ALA A O 1
ATOM 691 N N . SER A 1 93 ? -3.877 4.807 2.851 1.00 85.25 93 SER A N 1
ATOM 692 C CA . SER A 1 93 ? -2.462 4.919 2.475 1.00 85.25 93 SER A CA 1
ATOM 693 C C . SER A 1 93 ? -2.023 3.821 1.502 1.00 85.25 93 SER A C 1
ATOM 695 O O . SER A 1 93 ? -1.342 4.117 0.522 1.00 85.25 93 SER A O 1
ATOM 697 N N . LEU A 1 94 ? -2.428 2.567 1.734 1.00 84.62 94 LEU A N 1
ATOM 698 C CA . LEU A 1 94 ? -2.081 1.442 0.857 1.00 84.62 94 LEU A CA 1
ATOM 699 C C . LEU A 1 94 ? -2.721 1.564 -0.532 1.00 84.62 94 LEU A C 1
ATOM 701 O O . LEU A 1 94 ? -2.066 1.248 -1.525 1.00 84.62 94 LEU A O 1
ATOM 705 N N . CYS A 1 95 ? -3.962 2.052 -0.611 1.00 85.00 95 CYS A N 1
ATOM 706 C CA . CYS A 1 95 ? -4.639 2.316 -1.881 1.00 85.00 95 CYS A CA 1
ATOM 707 C C . CYS A 1 95 ? -4.023 3.514 -2.621 1.00 85.00 95 CYS A C 1
ATOM 709 O O . CYS A 1 95 ? -3.805 3.435 -3.827 1.00 85.00 95 CYS A O 1
ATOM 711 N N . ARG A 1 96 ? -3.693 4.606 -1.912 1.00 84.62 96 ARG A N 1
ATOM 712 C CA . ARG A 1 96 ? -3.049 5.796 -2.509 1.00 84.62 96 ARG A CA 1
ATOM 713 C C . ARG A 1 96 ? -1.695 5.469 -3.134 1.00 84.62 96 ARG A C 1
ATOM 715 O O . ARG A 1 96 ? -1.381 5.984 -4.196 1.00 84.62 96 ARG A O 1
ATOM 722 N N . LEU A 1 97 ? -0.924 4.590 -2.499 1.00 82.81 97 LEU A N 1
ATOM 723 C CA . LEU A 1 97 ? 0.374 4.123 -2.997 1.00 82.81 97 LEU A CA 1
ATOM 724 C C . LEU A 1 97 ? 0.257 2.934 -3.968 1.00 82.81 97 LEU A C 1
ATOM 726 O O . LEU A 1 97 ? 1.264 2.317 -4.292 1.00 82.81 97 LEU A O 1
ATOM 730 N N . ARG A 1 98 ? -0.964 2.566 -4.388 1.00 79.00 98 ARG A N 1
ATOM 731 C CA . ARG A 1 98 ? -1.262 1.446 -5.305 1.00 79.00 98 ARG A CA 1
ATOM 732 C C . ARG A 1 98 ? -0.693 0.087 -4.866 1.00 79.00 98 ARG A C 1
ATOM 734 O O . ARG A 1 98 ? -0.623 -0.844 -5.658 1.00 79.00 98 ARG A O 1
ATOM 741 N N . VAL A 1 99 ? -0.356 -0.060 -3.583 1.00 80.88 99 VAL A N 1
ATOM 742 C CA . VAL A 1 99 ? 0.105 -1.325 -2.984 1.00 80.88 99 VAL A CA 1
ATOM 743 C C . VAL A 1 99 ? -1.054 -2.318 -2.883 1.00 80.88 99 VAL A C 1
ATOM 745 O O . VAL A 1 99 ? -0.859 -3.526 -2.997 1.00 80.88 99 VAL A O 1
ATOM 748 N N . LEU A 1 100 ? -2.272 -1.808 -2.676 1.00 80.44 100 LEU A N 1
ATOM 749 C CA . LEU A 1 100 ? -3.509 -2.577 -2.745 1.00 80.44 100 LEU A CA 1
ATOM 750 C C . LEU A 1 100 ? -4.414 -2.004 -3.832 1.00 80.44 100 LEU A C 1
ATOM 752 O O . LEU A 1 100 ? -4.685 -0.805 -3.854 1.00 80.44 100 LEU A O 1
ATOM 756 N N . VAL A 1 101 ? -4.925 -2.883 -4.692 1.00 78.31 101 VAL A N 1
ATOM 757 C CA . VAL A 1 101 ? -5.905 -2.534 -5.723 1.00 78.31 101 VAL A CA 1
ATOM 758 C C . VAL A 1 101 ? -7.226 -3.232 -5.388 1.00 78.31 101 VAL A C 1
ATOM 760 O O . VAL A 1 101 ? -7.235 -4.456 -5.220 1.00 78.31 101 VAL A O 1
ATOM 763 N N . PRO A 1 102 ? -8.348 -2.499 -5.264 1.00 73.75 102 PRO A N 1
ATOM 764 C CA . PRO A 1 102 ? -9.648 -3.115 -5.048 1.00 73.75 102 PRO A CA 1
ATOM 765 C C . PRO A 1 102 ? -10.044 -3.931 -6.282 1.00 73.75 102 PRO A C 1
ATOM 767 O O . PRO A 1 102 ? -10.295 -3.393 -7.357 1.00 73.75 102 PRO A O 1
ATOM 770 N N . VAL A 1 103 ? -10.120 -5.252 -6.123 1.00 68.38 103 VAL A N 1
ATOM 771 C CA . VAL A 1 103 ? -10.645 -6.151 -7.156 1.00 68.38 103 VAL A CA 1
ATOM 772 C C . VAL A 1 103 ? -12.171 -6.145 -7.052 1.00 68.38 103 VAL A C 1
ATOM 774 O O . VAL A 1 10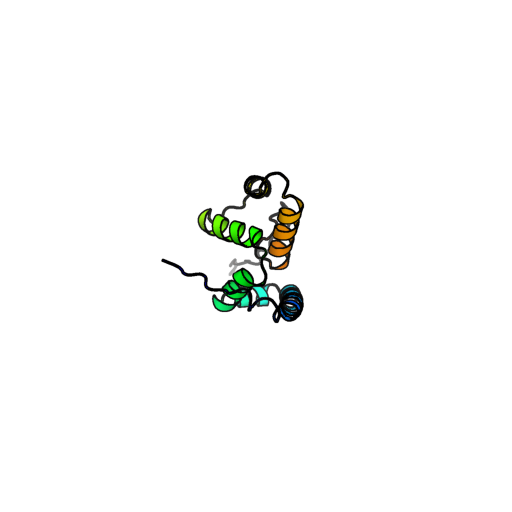3 ? -12.763 -6.934 -6.318 1.00 68.38 103 VAL A O 1
ATOM 777 N N . GLY A 1 104 ? -12.810 -5.193 -7.732 1.00 56.56 104 GLY A N 1
ATOM 778 C CA . GLY A 1 104 ? -14.263 -5.177 -7.916 1.00 56.56 104 GLY A CA 1
ATOM 779 C C . GLY A 1 104 ? -14.710 -6.170 -9.003 1.00 56.56 104 GLY A C 1
ATOM 780 O O . GLY A 1 104 ? -13.917 -6.511 -9.881 1.00 56.56 104 GLY A O 1
ATOM 781 N N . PRO A 1 105 ? -15.977 -6.624 -9.008 1.00 50.69 105 PRO A N 1
ATOM 782 C CA . PRO A 1 105 ? -16.503 -7.520 -10.040 1.00 50.69 105 PRO A CA 1
ATOM 783 C C . PRO A 1 105 ? -16.871 -6.812 -11.365 1.00 50.69 105 PRO A C 1
ATOM 785 O O . PRO A 1 105 ? -17.842 -7.210 -11.998 1.00 50.69 105 PRO A O 1
ATOM 788 N N . ALA A 1 106 ? -16.144 -5.775 -11.806 1.00 42.78 106 ALA A N 1
ATOM 789 C CA . ALA A 1 106 ? -16.363 -5.156 -13.122 1.00 42.78 106 ALA A CA 1
ATOM 790 C C . ALA A 1 106 ? -15.232 -4.200 -13.547 1.00 42.78 106 ALA A C 1
ATOM 792 O O . ALA A 1 106 ? -15.202 -3.046 -13.133 1.00 42.78 106 ALA A O 1
ATOM 793 N N . ALA A 1 107 ? -14.353 -4.675 -14.430 1.00 34.91 107 ALA A N 1
ATOM 794 C CA . ALA A 1 107 ? -13.900 -3.943 -15.617 1.00 34.91 107 ALA A CA 1
ATOM 795 C C . ALA A 1 107 ? -13.217 -4.959 -16.558 1.00 34.91 107 ALA A C 1
ATOM 797 O O . ALA A 1 107 ? -12.273 -5.634 -16.135 1.00 34.91 107 ALA A O 1
ATOM 798 N N . PRO A 1 108 ? -13.699 -5.139 -17.801 1.00 41.00 108 PRO A N 1
ATOM 799 C CA . PRO A 1 108 ? -13.098 -6.061 -18.751 1.00 41.00 108 PRO A CA 1
ATOM 800 C C . PRO A 1 108 ? -11.709 -5.531 -19.105 1.00 41.00 108 PRO A C 1
ATOM 802 O O . PRO A 1 108 ? -11.576 -4.488 -19.741 1.00 41.00 108 PRO A O 1
ATOM 805 N N . LYS A 1 109 ? -10.660 -6.245 -18.687 1.00 38.22 109 LYS A N 1
ATOM 806 C CA . LYS A 1 109 ? -9.327 -6.036 -19.249 1.00 38.22 109 LYS A CA 1
ATOM 807 C C . LYS A 1 109 ? -9.447 -6.268 -20.752 1.00 38.22 109 LYS A C 1
ATOM 809 O O . LYS A 1 109 ? -9.689 -7.400 -21.174 1.00 38.22 109 LYS A O 1
ATOM 814 N N . ALA A 1 110 ? -9.311 -5.194 -21.528 1.00 42.78 110 ALA A N 1
ATOM 815 C CA . ALA A 1 110 ? -9.136 -5.232 -22.969 1.00 42.78 110 ALA A CA 1
ATOM 816 C C . ALA A 1 110 ? -7.903 -6.091 -23.269 1.00 42.78 110 ALA A C 1
ATOM 818 O O . ALA A 1 110 ? -6.761 -5.644 -23.246 1.00 42.78 110 ALA A O 1
ATOM 819 N N . THR A 1 111 ? -8.156 -7.376 -23.472 1.00 40.97 111 THR A N 1
ATOM 820 C CA . THR A 1 111 ? -7.207 -8.364 -23.960 1.00 40.97 111 THR A CA 1
ATOM 821 C C . THR A 1 111 ? -7.165 -8.179 -25.467 1.00 40.97 111 THR A C 1
ATOM 823 O O . THR A 1 111 ? -7.819 -8.886 -26.224 1.00 40.97 111 THR A O 1
ATOM 826 N N . GLY A 1 112 ? -6.417 -7.170 -25.910 1.00 42.09 112 GLY A N 1
ATOM 827 C CA . GLY A 1 112 ? -6.013 -7.019 -27.304 1.00 42.09 112 GLY A CA 1
ATOM 828 C C . GLY A 1 112 ? -4.913 -8.019 -27.654 1.00 42.09 112 GLY A C 1
ATOM 829 O O . GLY A 1 112 ? -3.821 -7.616 -28.028 1.00 42.09 112 GLY A O 1
ATOM 830 N N . SER A 1 113 ? -5.197 -9.314 -27.510 1.00 45.94 113 SER A N 1
ATOM 831 C CA . SER A 1 113 ? -4.412 -10.392 -28.114 1.00 45.94 113 SER A CA 1
ATOM 832 C C . SER A 1 113 ? -5.244 -10.998 -29.234 1.00 45.94 113 SER A C 1
ATOM 834 O O . SER A 1 113 ? -5.790 -12.089 -29.091 1.00 45.94 113 SER A O 1
ATOM 836 N N . THR A 1 114 ? -5.356 -10.291 -30.358 1.00 44.75 114 THR A N 1
ATOM 837 C CA . THR A 1 114 ? -5.818 -10.913 -31.603 1.00 44.75 114 THR A CA 1
ATOM 838 C C . THR A 1 114 ? -4.599 -11.471 -32.327 1.00 44.75 114 THR A C 1
ATOM 840 O O . THR A 1 114 ? -4.003 -10.822 -33.181 1.00 44.75 114 THR A O 1
ATOM 843 N N . ALA A 1 115 ? -4.219 -12.687 -31.942 1.00 46.16 115 ALA A N 1
ATOM 844 C CA . ALA A 1 115 ? -3.431 -13.591 -32.765 1.00 46.16 115 ALA A CA 1
ATOM 845 C C . ALA A 1 115 ? -4.388 -14.615 -33.405 1.00 46.16 115 ALA A C 1
ATOM 847 O O . ALA A 1 115 ? -4.916 -15.474 -32.705 1.00 46.16 115 ALA A O 1
ATOM 848 N N . ALA A 1 11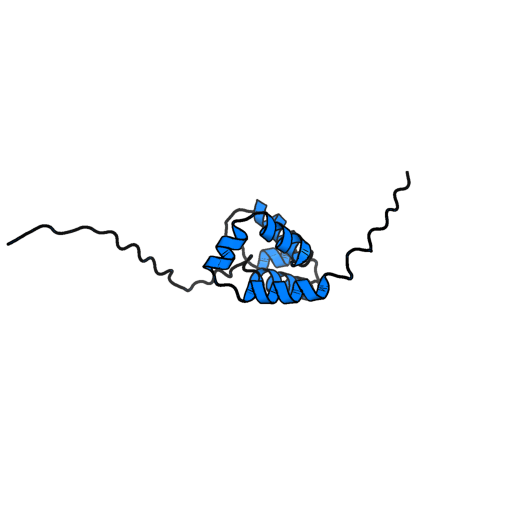6 ? -4.630 -14.479 -34.714 1.00 46.19 116 ALA A N 1
ATOM 849 C CA . ALA A 1 116 ? -5.154 -15.473 -35.673 1.00 46.19 116 ALA A CA 1
ATOM 8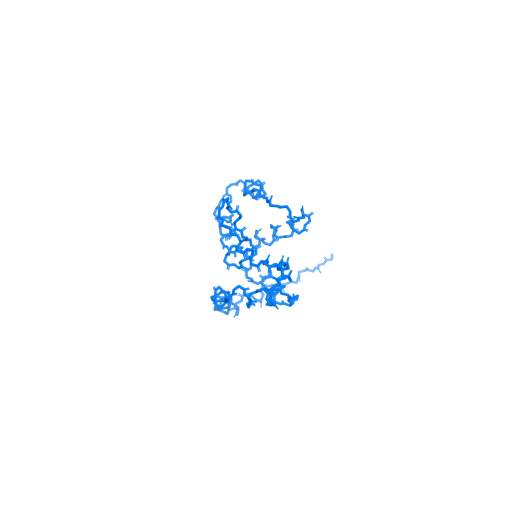50 C C . ALA A 1 116 ? -5.113 -14.773 -37.053 1.00 46.19 116 ALA A C 1
ATOM 852 O O . ALA A 1 116 ? -5.713 -13.715 -37.193 1.00 46.19 116 ALA A O 1
ATOM 853 N N . GLN A 1 117 ? -4.322 -15.116 -38.075 1.00 49.91 117 GLN A N 1
ATOM 854 C CA . GLN A 1 117 ? -3.985 -16.396 -38.713 1.00 49.91 117 GLN A CA 1
ATOM 855 C C . GLN A 1 117 ? -5.207 -17.115 -39.313 1.00 49.91 117 GLN A C 1
ATOM 857 O O . GLN A 1 117 ? -5.820 -17.924 -38.629 1.00 49.91 117 GLN A O 1
ATOM 862 N N . GLN A 1 118 ? -5.517 -16.783 -40.582 1.00 50.91 118 GLN A N 1
ATOM 863 C CA . GLN A 1 118 ? -6.356 -17.442 -41.623 1.00 50.91 118 GLN A CA 1
ATOM 864 C C . GLN A 1 118 ? -6.849 -16.303 -42.559 1.00 50.91 118 GLN A C 1
ATOM 866 O O . GLN A 1 118 ? -7.291 -15.287 -42.052 1.00 50.91 118 GLN A O 1
ATOM 871 N N . GLN A 1 119 ? -6.752 -16.277 -43.892 1.00 54.31 119 GLN A N 1
ATOM 872 C CA . GLN A 1 119 ? -6.692 -17.303 -44.927 1.00 54.31 119 GLN A CA 1
ATOM 873 C C . GLN A 1 119 ? -5.844 -16.839 -46.123 1.00 54.31 119 GLN A C 1
ATOM 875 O O . GLN A 1 119 ? -6.007 -15.756 -46.675 1.00 54.31 119 GLN A O 1
ATOM 880 N N . GLN A 1 120 ? -5.004 -17.761 -46.560 1.00 54.25 120 GLN A N 1
ATOM 881 C CA . GLN A 1 120 ? -4.619 -18.016 -47.939 1.00 54.25 120 GLN A CA 1
ATOM 882 C C . GLN A 1 120 ? -5.843 -18.564 -48.708 1.00 54.25 120 GLN A C 1
ATOM 884 O O . GLN A 1 120 ? -6.300 -19.634 -48.325 1.00 54.25 120 GLN A O 1
ATOM 889 N N . GLN A 1 121 ? -6.372 -17.875 -49.737 1.00 50.12 121 GLN A N 1
ATOM 890 C CA . GLN A 1 121 ? -6.796 -18.457 -51.037 1.00 50.12 121 GLN A CA 1
ATOM 891 C C . GLN A 1 121 ? -7.541 -17.485 -51.980 1.00 50.12 121 GLN A C 1
ATOM 893 O O . GLN A 1 121 ? -8.508 -16.849 -51.584 1.00 50.12 121 GLN A O 1
ATOM 898 N N . GLN A 1 122 ? -7.133 -17.556 -53.257 1.00 49.25 122 GLN A N 1
ATOM 899 C CA . GLN A 1 122 ? -7.797 -17.146 -54.509 1.00 49.25 122 GLN A CA 1
ATOM 900 C C . GLN A 1 122 ? -7.756 -15.657 -54.893 1.00 49.25 122 GLN A C 1
ATOM 902 O O . GLN A 1 122 ? -8.608 -14.872 -54.490 1.00 49.25 122 GLN A O 1
ATOM 907 N N . GLN A 1 123 ? -6.819 -15.306 -55.781 1.00 46.00 123 GLN A N 1
ATOM 908 C CA . GLN A 1 123 ? -7.084 -15.204 -57.227 1.00 46.00 123 GLN A CA 1
ATOM 909 C C . GLN A 1 123 ? -5.819 -15.543 -58.019 1.00 46.00 123 GLN A C 1
ATOM 911 O O . GLN A 1 123 ? -4.717 -15.282 -57.487 1.00 46.00 123 GLN A O 1
#

Radius of gyration: 21.31 Å; chains: 1; bounding box: 40×36×88 Å

Secondary structure (DSSP, 8-state):
---------SSSSSHHHHHHHHHHHHHS-HHHHHHHHTSHHHHHHIIIIIS-HHHHHHHHHHHHH-S----HHHHHHHSPTT-HHHHHHHHHHHHHTTSS----S------------------

InterPro domains:
  IPR004598 Transcription factor TFIIH subunit p52/Tfb2 [PF03849] (23-104)

pLDDT: mean 71.75, std 18.48, range [34.91, 89.69]